Protein AF-A0A8J2KIB4-F1 (afdb_monomer_lite)

Radius of gyration: 15.39 Å; chains: 1; bounding box: 35×27×36 Å

Organism: NCBI:txid39272

Structure (mmCIF, N/CA/C/O backbone):
data_AF-A0A8J2KIB4-F1
#
_entry.id   AF-A0A8J2KIB4-F1
#
loop_
_atom_site.group_PDB
_atom_site.id
_atom_site.type_symbol
_atom_site.label_atom_id
_atom_site.label_alt_id
_atom_site.label_comp_id
_atom_site.label_asym_id
_atom_site.label_entity_id
_atom_site.label_seq_id
_atom_site.pdbx_PDB_ins_code
_atom_site.Cartn_x
_atom_site.Cartn_y
_atom_site.Cartn_z
_atom_site.occupancy
_atom_site.B_iso_or_equiv
_atom_site.auth_seq_id
_atom_site.auth_comp_id
_atom_site.auth_asym_id
_atom_site.auth_atom_id
_atom_site.pdbx_PDB_model_num
ATOM 1 N N . MET A 1 1 ? -12.901 -0.523 -6.571 1.00 72.00 1 MET A N 1
ATOM 2 C CA . MET A 1 1 ? -12.369 0.856 -6.624 1.00 72.00 1 MET A CA 1
ATOM 3 C C . MET A 1 1 ? -10.865 0.776 -6.437 1.00 72.00 1 MET A C 1
ATOM 5 O O . MET A 1 1 ? -10.421 -0.023 -5.616 1.00 72.00 1 MET A O 1
ATOM 9 N N . GLU A 1 2 ? -10.094 1.504 -7.237 1.00 82.19 2 GLU A N 1
ATOM 10 C CA . GLU A 1 2 ? -8.634 1.559 -7.098 1.00 82.19 2 GLU A CA 1
ATOM 11 C C . GLU A 1 2 ? -8.261 2.365 -5.839 1.00 82.19 2 GLU A C 1
ATOM 13 O O . GLU A 1 2 ? -8.840 3.435 -5.629 1.00 82.19 2 GLU A O 1
ATOM 18 N N . PRO A 1 3 ? -7.364 1.865 -4.968 1.00 85.44 3 PRO A N 1
ATOM 19 C CA . PRO A 1 3 ? -6.948 2.606 -3.783 1.00 85.44 3 PRO A CA 1
ATOM 20 C C . PRO A 1 3 ? -6.082 3.815 -4.142 1.00 85.44 3 PRO A C 1
ATOM 22 O O . PRO A 1 3 ? -5.166 3.718 -4.958 1.00 85.44 3 PRO A O 1
ATOM 25 N N .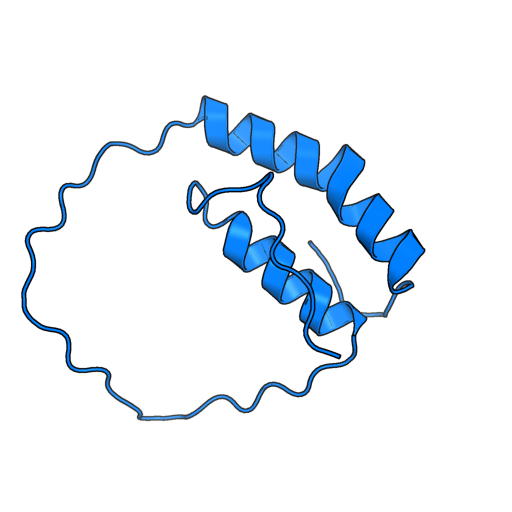 VAL A 1 4 ? -6.341 4.941 -3.477 1.00 87.00 4 VAL A N 1
ATOM 26 C CA . VAL A 1 4 ? -5.564 6.177 -3.643 1.00 87.00 4 VAL A CA 1
ATOM 27 C C . VAL A 1 4 ? -4.126 5.970 -3.155 1.00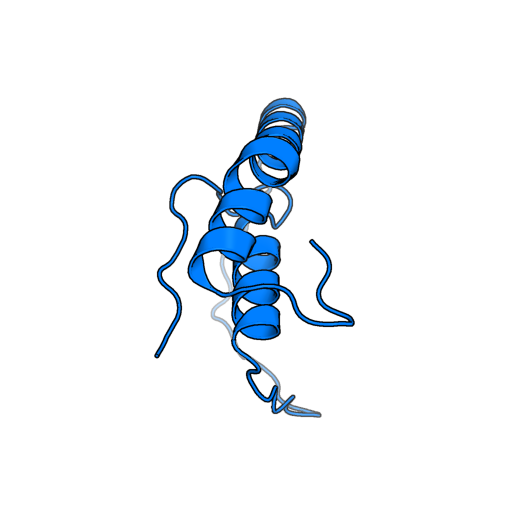 87.00 4 VAL A C 1
ATOM 29 O O . VAL A 1 4 ? -3.889 5.298 -2.149 1.00 87.00 4 VAL A O 1
ATOM 32 N N . PHE A 1 5 ? -3.165 6.548 -3.877 1.00 87.75 5 PHE A N 1
ATOM 33 C CA . PHE A 1 5 ? -1.757 6.532 -3.491 1.00 87.75 5 PHE A CA 1
ATOM 34 C C . PHE A 1 5 ? -1.527 7.373 -2.226 1.00 87.75 5 PHE A C 1
ATOM 36 O O . PHE A 1 5 ? -1.963 8.519 -2.154 1.00 87.75 5 PHE A O 1
ATOM 43 N N . ASP A 1 6 ? -0.829 6.814 -1.236 1.00 89.56 6 ASP A N 1
ATOM 44 C CA . ASP A 1 6 ? -0.514 7.524 0.006 1.00 89.56 6 ASP A CA 1
ATOM 45 C C . ASP A 1 6 ? 0.788 8.325 -0.149 1.00 89.56 6 ASP A C 1
ATOM 47 O O . ASP A 1 6 ? 1.889 7.774 -0.110 1.00 89.56 6 ASP A O 1
ATOM 51 N N . GLU A 1 7 ? 0.659 9.639 -0.340 1.00 90.75 7 GLU A N 1
ATOM 52 C CA . GLU A 1 7 ? 1.786 10.554 -0.577 1.00 90.75 7 GLU A CA 1
ATOM 53 C C . GLU A 1 7 ? 2.689 10.764 0.650 1.00 90.75 7 GLU A C 1
ATOM 55 O O . GLU A 1 7 ? 3.786 11.310 0.526 1.00 90.75 7 GLU A O 1
ATOM 60 N N . ARG A 1 8 ? 2.271 10.313 1.841 1.00 90.12 8 ARG A N 1
ATOM 61 C CA . ARG A 1 8 ? 3.046 10.469 3.084 1.00 90.12 8 ARG A CA 1
ATOM 62 C C . ARG A 1 8 ? 4.274 9.559 3.124 1.00 90.12 8 ARG A C 1
ATOM 64 O O . ARG A 1 8 ? 5.183 9.786 3.922 1.00 90.12 8 ARG A O 1
ATOM 71 N N . VAL A 1 9 ? 4.308 8.529 2.277 1.00 90.75 9 VAL A N 1
ATOM 72 C CA . VAL A 1 9 ? 5.398 7.552 2.187 1.00 90.75 9 VAL A CA 1
ATOM 73 C C . VAL A 1 9 ? 6.065 7.601 0.818 1.00 90.75 9 VAL A C 1
ATOM 75 O O . VAL A 1 9 ? 5.419 7.686 -0.223 1.00 90.75 9 VAL A O 1
ATOM 78 N N . THR A 1 10 ? 7.392 7.499 0.801 1.00 88.81 10 THR A N 1
ATOM 79 C CA . THR A 1 10 ? 8.170 7.526 -0.442 1.00 88.81 10 THR A CA 1
ATOM 80 C C . THR A 1 10 ? 8.629 6.120 -0.841 1.00 88.81 10 THR A C 1
ATOM 82 O O . THR A 1 10 ? 8.325 5.105 -0.205 1.00 88.81 10 THR A O 1
ATOM 85 N N . TRP A 1 11 ? 9.403 6.054 -1.926 1.00 84.62 11 TRP A N 1
ATOM 86 C CA . TRP A 1 11 ? 10.119 4.852 -2.352 1.00 84.62 11 TRP A CA 1
ATOM 87 C C . TRP A 1 11 ? 11.155 4.354 -1.325 1.00 84.62 11 TRP A C 1
ATOM 89 O O . TRP A 1 11 ? 11.597 3.201 -1.385 1.00 84.62 11 TRP A O 1
ATOM 99 N N . GLU A 1 12 ? 11.579 5.198 -0.386 1.00 84.56 12 GLU A N 1
ATOM 100 C CA . GLU A 1 12 ? 12.617 4.861 0.583 1.00 84.56 12 GLU A CA 1
ATOM 101 C C . GLU A 1 12 ? 12.158 3.712 1.487 1.00 84.56 12 GLU A C 1
ATOM 103 O O . GLU A 1 12 ? 11.036 3.673 1.993 1.00 84.56 12 GLU A O 1
ATOM 108 N N . GLY A 1 13 ? 13.016 2.699 1.625 1.00 82.50 13 GLY A N 1
ATOM 109 C CA . GLY A 1 13 ? 12.651 1.473 2.340 1.00 82.50 13 GLY A CA 1
ATOM 110 C C . GLY A 1 13 ? 11.542 0.651 1.667 1.00 82.50 13 GLY A C 1
ATOM 111 O O . GLY A 1 13 ? 11.074 -0.306 2.264 1.00 82.50 13 GLY A O 1
ATOM 112 N N . GLN A 1 14 ? 11.148 0.975 0.427 1.00 87.06 14 GLN A N 1
ATOM 113 C CA . GLN A 1 14 ? 10.000 0.376 -0.276 1.00 87.06 14 GLN A CA 1
ATOM 114 C C . GLN A 1 14 ? 8.653 0.619 0.433 1.00 87.06 14 GLN A C 1
ATOM 116 O O . GLN A 1 14 ? 7.682 -0.103 0.198 1.00 87.06 14 GLN A O 1
ATOM 121 N N . SER A 1 15 ? 8.591 1.652 1.277 1.00 89.38 15 SER A N 1
ATOM 122 C CA . SER A 1 15 ? 7.434 1.978 2.114 1.00 89.38 15 SER A CA 1
ATOM 123 C C . SER A 1 15 ? 6.160 2.201 1.302 1.00 89.38 15 SER A C 1
ATOM 125 O O . SER A 1 15 ? 5.112 1.654 1.648 1.00 89.38 15 SER A O 1
ATOM 127 N N . ASN A 1 16 ? 6.257 2.926 0.183 1.00 90.94 16 ASN A N 1
ATOM 128 C CA . ASN A 1 16 ? 5.128 3.167 -0.714 1.00 90.94 16 ASN A CA 1
ATOM 129 C C . ASN A 1 16 ? 4.514 1.875 -1.281 1.00 90.94 16 ASN A C 1
ATOM 131 O O . ASN A 1 16 ? 3.298 1.701 -1.251 1.00 90.94 16 ASN A O 1
ATOM 135 N N . LYS A 1 17 ? 5.344 0.931 -1.741 1.00 91.25 17 LYS A N 1
ATOM 136 C CA . LYS A 1 17 ? 4.880 -0.364 -2.261 1.00 91.25 17 LYS A CA 1
ATOM 137 C C . LYS A 1 17 ? 4.256 -1.228 -1.176 1.00 91.25 17 LYS A C 1
ATOM 139 O O . LYS A 1 17 ? 3.267 -1.900 -1.446 1.00 91.25 17 LYS A O 1
ATOM 144 N N . ARG A 1 18 ? 4.821 -1.211 0.033 1.00 92.75 18 ARG A N 1
ATOM 145 C CA . ARG A 1 18 ? 4.305 -1.969 1.180 1.00 92.75 18 ARG A CA 1
ATOM 146 C C . ARG A 1 18 ? 2.887 -1.528 1.542 1.00 92.75 18 ARG A C 1
ATOM 148 O O . ARG A 1 18 ? 1.997 -2.368 1.612 1.00 92.75 18 ARG A O 1
ATOM 155 N N . ILE A 1 19 ? 2.658 -0.220 1.689 1.00 94.38 19 ILE A N 1
ATOM 156 C CA . ILE A 1 19 ? 1.320 0.316 1.980 1.00 94.38 19 ILE A CA 1
ATOM 157 C C . ILE A 1 19 ? 0.346 0.044 0.835 1.00 94.38 19 ILE A C 1
ATOM 159 O O . ILE A 1 19 ? -0.762 -0.424 1.081 1.00 94.38 19 ILE A O 1
ATOM 163 N N . GLN A 1 20 ? 0.764 0.256 -0.415 1.00 93.19 20 GLN A N 1
ATOM 164 C CA . GLN A 1 20 ? -0.088 -0.025 -1.569 1.00 93.19 20 GLN A CA 1
ATOM 165 C C . GLN A 1 20 ? -0.519 -1.501 -1.612 1.00 93.19 20 GLN A C 1
ATOM 167 O O . GLN A 1 20 ? -1.699 -1.794 -1.800 1.00 93.19 20 GLN A O 1
ATOM 172 N N . ALA A 1 21 ? 0.411 -2.433 -1.384 1.00 93.00 21 ALA A N 1
ATOM 173 C CA . ALA A 1 21 ? 0.114 -3.862 -1.334 1.00 93.00 21 ALA A CA 1
ATOM 174 C C . ALA A 1 21 ? -0.833 -4.220 -0.178 1.00 93.00 21 ALA A C 1
ATOM 176 O O . ALA A 1 21 ? -1.772 -4.994 -0.370 1.00 93.00 21 ALA A O 1
ATOM 177 N N . TYR A 1 22 ? -0.627 -3.628 1.002 1.00 94.75 22 TYR A N 1
ATOM 178 C CA . TYR A 1 22 ? -1.507 -3.829 2.151 1.00 94.75 22 TYR A CA 1
ATOM 179 C C . TYR A 1 22 ? -2.940 -3.360 1.866 1.00 94.75 22 TYR A C 1
ATOM 181 O O . TYR A 1 22 ? -3.889 -4.104 2.113 1.00 94.75 22 TYR A O 1
ATOM 189 N N . THR A 1 23 ? -3.112 -2.179 1.267 1.00 95.06 23 THR A N 1
ATOM 190 C CA . THR A 1 23 ? -4.437 -1.667 0.892 1.00 95.06 23 THR A CA 1
ATOM 191 C C . THR A 1 23 ? -5.130 -2.570 -0.129 1.00 95.06 23 THR A C 1
ATOM 193 O O . THR A 1 23 ? -6.308 -2.887 0.028 1.00 95.06 23 THR A O 1
ATOM 196 N N . LEU A 1 24 ? -4.404 -3.049 -1.146 1.00 94.62 24 LEU A N 1
ATOM 197 C CA . LEU A 1 24 ? -4.937 -4.009 -2.122 1.00 94.62 24 LEU A CA 1
ATOM 198 C C . LEU A 1 24 ? -5.371 -5.325 -1.454 1.00 94.62 24 LEU A C 1
ATOM 200 O O . LEU A 1 24 ? -6.412 -5.882 -1.804 1.00 94.62 24 LEU A O 1
ATOM 204 N N . CYS A 1 25 ? -4.619 -5.797 -0.454 1.00 94.56 25 CYS A N 1
ATOM 205 C CA . CYS A 1 25 ? -4.991 -6.973 0.331 1.00 94.56 25 CYS A CA 1
ATOM 206 C C . CYS A 1 25 ? -6.316 -6.767 1.081 1.00 94.56 25 CYS A C 1
ATOM 208 O O . CYS A 1 25 ? -7.203 -7.627 0.994 1.00 94.56 25 CYS A O 1
ATOM 210 N N . LEU A 1 26 ? -6.466 -5.633 1.784 1.00 94.88 26 LEU A N 1
ATOM 211 C CA . LEU A 1 26 ? -7.689 -5.284 2.523 1.00 94.88 26 LEU A CA 1
ATOM 212 C C . LEU A 1 26 ? -8.909 -5.204 1.599 1.00 94.88 26 LEU A C 1
ATOM 214 O O . LEU A 1 26 ? -9.975 -5.703 1.943 1.00 94.88 26 LEU A O 1
ATOM 218 N N . LEU A 1 27 ? -8.723 -4.659 0.396 1.00 94.19 27 LEU A N 1
ATOM 219 C CA . LEU A 1 27 ? -9.755 -4.540 -0.636 1.00 94.19 27 LEU A CA 1
ATOM 220 C C . LEU A 1 27 ? -10.081 -5.854 -1.366 1.00 94.19 27 LEU A C 1
ATOM 222 O O . LEU A 1 27 ? -10.897 -5.847 -2.285 1.00 94.19 27 LEU A O 1
ATOM 226 N N . ASN A 1 28 ? -9.466 -6.972 -0.973 1.00 93.69 28 ASN A N 1
ATOM 227 C CA . ASN A 1 28 ? -9.657 -8.278 -1.600 1.00 93.69 28 ASN A CA 1
ATOM 228 C C . ASN A 1 28 ? -9.345 -8.305 -3.105 1.00 93.69 28 ASN A C 1
ATOM 230 O O . ASN A 1 28 ? -10.094 -8.877 -3.891 1.00 93.69 28 ASN A O 1
ATOM 234 N N . TYR A 1 29 ? -8.229 -7.689 -3.504 1.00 93.00 29 TYR A N 1
ATOM 235 C CA . TYR A 1 29 ? -7.746 -7.795 -4.879 1.00 93.00 29 TYR A CA 1
ATOM 236 C C . TYR A 1 29 ? -7.175 -9.182 -5.184 1.00 93.00 29 TYR A C 1
ATOM 238 O O . TYR A 1 29 ? -6.385 -9.730 -4.410 1.00 93.00 29 TYR A O 1
ATOM 246 N N . ASP A 1 30 ? -7.511 -9.687 -6.370 1.00 89.69 30 ASP A N 1
ATOM 247 C CA . ASP A 1 30 ? -6.880 -10.861 -6.961 1.00 89.69 30 ASP A CA 1
ATOM 248 C C . ASP A 1 30 ? -5.587 -10.468 -7.681 1.00 89.69 30 ASP A C 1
ATOM 250 O O . ASP A 1 30 ? -5.568 -9.620 -8.579 1.00 89.69 30 ASP A O 1
ATOM 254 N N . PHE A 1 31 ? -4.483 -11.108 -7.299 1.00 87.19 31 PHE A N 1
ATOM 255 C CA . PHE A 1 31 ? -3.180 -10.882 -7.916 1.00 87.19 31 PHE A CA 1
ATOM 256 C C . PHE A 1 31 ? -2.904 -11.931 -8.993 1.00 87.19 31 PHE A C 1
ATOM 258 O O . PHE A 1 31 ? -2.561 -13.077 -8.703 1.00 87.19 31 PHE A O 1
ATOM 265 N N . PHE A 1 32 ? -2.972 -11.517 -10.255 1.00 88.62 32 PHE A N 1
ATOM 266 C CA . PHE A 1 32 ? -2.567 -12.347 -11.387 1.00 88.62 32 PHE A CA 1
ATOM 267 C C . PHE A 1 32 ? -1.075 -12.153 -11.672 1.00 88.62 32 PHE A C 1
ATOM 269 O O . PHE A 1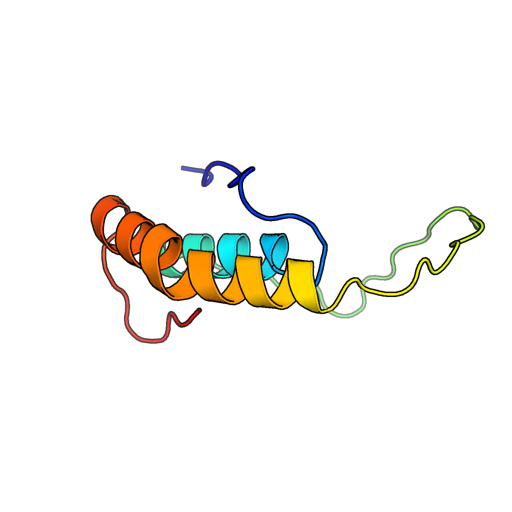 32 ? -0.664 -11.222 -12.365 1.00 88.62 32 PHE A O 1
ATOM 276 N N . ILE A 1 33 ? -0.239 -13.029 -11.111 1.00 85.19 33 ILE A N 1
ATOM 277 C CA . ILE A 1 33 ? 1.216 -12.963 -11.294 1.00 85.19 33 ILE A CA 1
ATOM 278 C C . ILE A 1 33 ? 1.604 -13.653 -12.604 1.00 85.19 33 ILE A C 1
ATOM 280 O O . ILE A 1 33 ? 1.517 -14.875 -12.744 1.00 85.19 33 ILE A O 1
ATOM 284 N N . LEU A 1 34 ? 2.092 -12.861 -13.557 1.00 88.06 34 LEU A N 1
ATOM 285 C CA . LEU A 1 34 ? 2.654 -13.355 -14.811 1.00 88.06 34 LEU A CA 1
ATOM 286 C C . LEU A 1 34 ? 3.967 -14.105 -14.553 1.00 88.06 34 LEU A C 1
ATOM 288 O O . LEU A 1 34 ? 4.915 -13.568 -13.978 1.00 88.06 34 LEU A O 1
ATOM 292 N N . ARG A 1 35 ? 4.047 -15.351 -15.025 1.00 84.50 35 ARG A N 1
ATOM 293 C CA . ARG A 1 35 ? 5.266 -16.169 -14.976 1.00 84.50 35 ARG A CA 1
ATOM 294 C C . ARG A 1 35 ? 5.993 -16.080 -16.322 1.00 84.50 35 ARG A C 1
ATOM 296 O O . ARG A 1 35 ? 5.355 -16.200 -17.360 1.00 84.50 35 ARG A O 1
ATOM 303 N N . LYS A 1 36 ? 7.326 -15.942 -16.302 1.00 85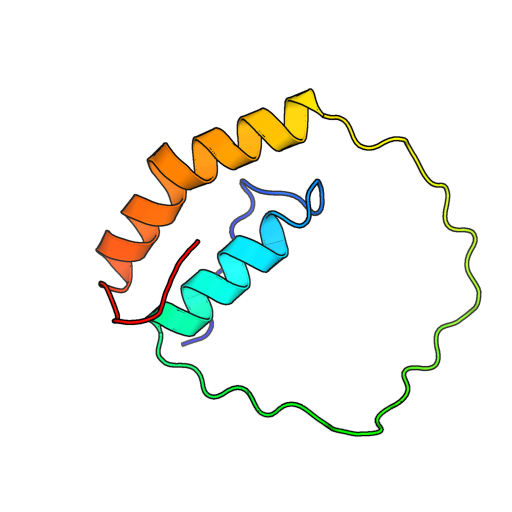.19 36 LYS A N 1
ATOM 304 C CA . LYS A 1 36 ? 8.207 -15.855 -17.494 1.00 85.19 36 LYS A CA 1
ATOM 305 C C . LYS A 1 36 ? 8.036 -14.595 -18.366 1.00 85.19 36 LYS A C 1
ATOM 307 O O . LYS A 1 36 ? 8.414 -14.609 -19.532 1.00 85.19 36 LYS A O 1
ATOM 312 N N . ALA A 1 37 ? 7.517 -13.500 -17.812 1.00 84.75 37 ALA A N 1
ATOM 313 C CA . ALA A 1 37 ? 7.590 -12.193 -18.465 1.00 84.75 37 ALA A CA 1
ATOM 314 C C . ALA A 1 37 ? 8.985 -11.569 -18.262 1.00 84.75 37 ALA A C 1
ATOM 316 O O . ALA A 1 37 ? 9.569 -11.706 -17.186 1.00 84.75 37 ALA A O 1
ATOM 317 N N . PHE A 1 38 ? 9.510 -10.867 -19.268 1.00 84.12 38 PHE A N 1
ATOM 318 C CA . PHE A 1 38 ? 10.724 -10.057 -19.147 1.00 84.12 38 PHE A CA 1
ATOM 319 C C . PHE A 1 38 ? 10.422 -8.609 -19.535 1.00 84.12 38 PHE A C 1
ATOM 321 O O . PHE A 1 38 ? 9.723 -8.348 -20.512 1.00 84.12 38 PHE A O 1
ATOM 328 N N . LEU A 1 39 ? 10.937 -7.666 -18.745 1.00 84.88 39 LEU A N 1
ATOM 329 C CA . LEU A 1 39 ? 10.777 -6.236 -18.987 1.00 84.88 39 LEU A CA 1
ATOM 330 C C . LEU A 1 39 ? 12.076 -5.693 -19.593 1.00 84.88 39 LEU A C 1
ATOM 332 O O . LEU A 1 39 ? 13.120 -5.701 -18.935 1.00 84.88 39 LEU A O 1
ATOM 336 N N . VAL A 1 40 ? 12.029 -5.219 -20.839 1.00 88.94 40 VAL A N 1
ATOM 337 C CA . VAL A 1 40 ? 13.171 -4.533 -21.460 1.00 88.94 40 VAL A CA 1
ATOM 338 C C . VAL A 1 40 ? 13.097 -3.057 -21.090 1.00 88.94 40 VAL A C 1
ATOM 340 O O . VAL A 1 40 ? 12.099 -2.392 -21.355 1.00 88.94 40 VAL A O 1
ATOM 343 N N . HIS A 1 41 ? 14.151 -2.541 -20.465 1.00 85.56 41 HIS A N 1
ATOM 344 C CA . HIS A 1 41 ? 14.274 -1.132 -20.107 1.00 85.56 41 HIS A CA 1
ATOM 345 C C . HIS A 1 41 ? 15.460 -0.520 -20.850 1.00 85.56 41 HIS A C 1
ATOM 347 O O . HIS A 1 41 ? 16.477 -1.182 -21.067 1.00 85.56 41 HIS A O 1
ATOM 353 N N . ARG A 1 42 ? 15.341 0.755 -21.239 1.00 89.38 42 ARG A N 1
ATOM 354 C CA . ARG A 1 42 ? 16.472 1.505 -21.792 1.00 89.38 42 ARG A CA 1
ATOM 355 C C . ARG A 1 42 ? 17.567 1.598 -20.716 1.00 89.38 42 ARG A C 1
ATOM 357 O O . ARG A 1 42 ? 17.232 1.919 -19.572 1.00 89.38 42 ARG A O 1
ATOM 364 N N . PRO A 1 43 ? 18.845 1.337 -21.044 1.00 83.56 43 PRO A N 1
ATOM 365 C CA . PRO A 1 43 ? 19.926 1.480 -20.078 1.00 83.56 43 PRO A CA 1
ATOM 366 C C . PRO A 1 43 ? 19.986 2.928 -19.578 1.00 83.56 43 PRO A C 1
ATOM 368 O O . PRO A 1 43 ? 20.049 3.868 -20.370 1.00 83.56 43 PRO A O 1
ATOM 371 N N . GLY A 1 44 ? 19.933 3.096 -18.259 1.00 82.31 44 GLY A N 1
ATOM 372 C CA . GLY A 1 44 ? 20.051 4.379 -17.572 1.00 82.31 44 GLY A CA 1
ATOM 373 C C . GLY A 1 44 ? 21.061 4.279 -16.433 1.00 82.31 44 GLY A C 1
ATOM 374 O O . GLY A 1 44 ? 21.207 3.223 -15.816 1.00 82.31 44 GLY A O 1
ATOM 375 N N . ILE A 1 45 ? 21.768 5.374 -16.150 1.00 80.81 45 ILE A N 1
ATOM 376 C CA . ILE A 1 45 ? 22.691 5.452 -15.013 1.00 80.81 45 ILE A CA 1
ATOM 377 C C . ILE A 1 45 ? 21.864 5.554 -13.733 1.00 80.81 45 ILE A C 1
ATOM 379 O O . ILE A 1 45 ? 21.158 6.534 -13.502 1.00 80.81 45 ILE A O 1
ATOM 383 N N . LYS A 1 46 ? 21.951 4.525 -12.889 1.00 72.12 46 LYS A N 1
ATOM 384 C CA . LYS A 1 46 ? 21.304 4.508 -11.578 1.00 72.12 46 LYS A CA 1
ATOM 385 C C . LYS A 1 46 ? 22.302 5.011 -10.541 1.00 72.12 46 LYS A C 1
ATOM 387 O O . LYS A 1 46 ? 23.164 4.259 -10.094 1.00 72.12 46 LYS A O 1
ATOM 392 N N . VAL A 1 47 ? 22.197 6.283 -10.169 1.00 77.12 47 VAL A N 1
ATOM 393 C CA . VAL A 1 47 ? 22.989 6.830 -9.062 1.00 77.12 47 VAL A CA 1
ATOM 394 C C . VAL A 1 47 ? 22.400 6.287 -7.763 1.00 77.12 47 VAL A C 1
ATOM 396 O O . VAL A 1 47 ? 21.278 6.619 -7.388 1.00 77.12 47 VAL A O 1
ATOM 399 N N . GLN A 1 48 ? 23.131 5.393 -7.101 1.00 67.81 48 GLN A N 1
ATOM 400 C CA . GLN A 1 48 ? 22.765 4.889 -5.780 1.00 67.81 48 GLN A CA 1
ATOM 401 C C . GLN A 1 48 ? 23.117 5.968 -4.753 1.00 67.81 48 GLN A C 1
ATOM 403 O O . GLN A 1 48 ? 24.224 5.994 -4.221 1.00 67.81 48 GLN A O 1
ATOM 408 N N . THR A 1 49 ? 22.192 6.886 -4.485 1.00 68.25 49 THR A N 1
ATOM 409 C CA . THR A 1 49 ? 22.271 7.700 -3.272 1.00 68.25 49 THR A CA 1
ATOM 410 C C . THR A 1 49 ? 21.986 6.782 -2.082 1.00 68.25 49 THR A C 1
ATOM 412 O O . THR A 1 49 ? 21.070 5.956 -2.117 1.00 68.25 49 THR A O 1
ATOM 415 N N . GLY A 1 50 ? 22.833 6.834 -1.050 1.00 68.31 50 GLY A N 1
ATOM 416 C CA . GLY A 1 50 ? 22.678 5.980 0.128 1.00 68.31 50 GLY A CA 1
ATOM 417 C C . GLY A 1 50 ? 21.277 6.122 0.729 1.00 68.31 50 GLY A C 1
ATOM 418 O O . GLY A 1 50 ? 20.743 7.226 0.815 1.00 68.31 50 GLY A O 1
ATOM 419 N N . ARG A 1 51 ? 20.663 5.006 1.145 1.00 71.75 51 ARG A N 1
ATOM 420 C CA . ARG A 1 51 ? 19.354 5.048 1.814 1.00 71.75 51 ARG A CA 1
ATOM 421 C C . ARG A 1 51 ? 19.481 5.805 3.128 1.00 71.75 51 ARG A C 1
ATOM 423 O O . ARG A 1 51 ? 20.253 5.399 4.000 1.00 71.75 51 ARG A O 1
ATOM 430 N N . ASN A 1 52 ? 18.682 6.852 3.291 1.00 83.00 52 ASN A N 1
ATOM 431 C CA . ASN A 1 52 ? 18.630 7.574 4.547 1.00 83.00 52 ASN A CA 1
ATOM 432 C C . ASN A 1 52 ? 17.872 6.747 5.600 1.00 83.00 52 ASN A C 1
ATOM 434 O O . ASN A 1 52 ? 16.644 6.668 5.591 1.00 83.00 52 ASN A O 1
ATOM 438 N N . LYS A 1 53 ? 18.618 6.092 6.497 1.00 85.75 53 LYS A N 1
ATOM 439 C CA . LYS A 1 53 ? 18.058 5.200 7.525 1.00 85.75 53 LYS A CA 1
ATOM 440 C C . LYS A 1 53 ? 17.087 5.918 8.465 1.00 85.75 53 LYS A C 1
ATOM 442 O O . LYS A 1 53 ? 16.130 5.296 8.913 1.00 85.75 53 LYS A O 1
ATOM 447 N N . THR A 1 54 ? 17.310 7.203 8.753 1.00 88.75 54 THR A N 1
ATOM 448 C CA . THR A 1 54 ? 16.436 7.970 9.657 1.00 88.75 54 THR A CA 1
ATOM 449 C C . THR A 1 54 ? 15.078 8.237 9.017 1.00 88.75 54 THR A C 1
ATOM 451 O O . THR A 1 54 ? 14.055 8.060 9.675 1.00 88.75 54 THR A O 1
ATOM 454 N N . THR A 1 55 ? 15.054 8.569 7.723 1.00 88.38 55 THR A N 1
ATOM 455 C CA . THR A 1 55 ? 13.813 8.735 6.956 1.00 88.38 55 THR A CA 1
ATOM 456 C C . THR A 1 55 ? 13.003 7.442 6.922 1.00 88.38 55 THR A C 1
ATOM 458 O O . THR A 1 55 ? 11.808 7.466 7.203 1.00 88.38 55 THR A O 1
ATOM 461 N N . VAL A 1 56 ? 13.655 6.304 6.653 1.00 90.06 56 VAL A N 1
ATOM 462 C CA . VAL A 1 56 ? 12.985 4.992 6.625 1.00 90.06 56 VAL A CA 1
ATOM 463 C C . VAL A 1 56 ? 12.379 4.652 7.988 1.00 90.06 56 VAL A C 1
ATOM 465 O O . VAL A 1 56 ? 11.211 4.290 8.054 1.00 90.06 56 VAL A O 1
ATOM 468 N N . ALA A 1 57 ? 13.128 4.844 9.077 1.00 92.44 57 ALA A N 1
ATOM 469 C CA . ALA A 1 57 ? 12.631 4.569 10.425 1.00 92.44 57 ALA A CA 1
ATOM 470 C C . ALA A 1 57 ? 11.424 5.447 10.800 1.00 92.44 57 ALA A C 1
ATOM 472 O O . ALA A 1 57 ? 10.478 4.968 11.426 1.00 92.44 57 ALA A O 1
ATOM 473 N N . LYS A 1 58 ? 11.430 6.722 10.390 1.00 93.19 58 LYS A N 1
ATOM 474 C CA . LYS A 1 58 ? 10.290 7.624 10.588 1.00 93.19 58 LYS A CA 1
ATOM 475 C C . LYS A 1 58 ? 9.058 7.139 9.818 1.00 93.19 58 LYS A C 1
ATOM 477 O O . LYS A 1 58 ? 7.981 7.058 10.395 1.00 93.19 58 LYS A O 1
ATOM 482 N N . MET A 1 59 ? 9.231 6.742 8.556 1.00 93.19 59 MET A N 1
ATOM 483 C CA . MET A 1 59 ? 8.141 6.181 7.750 1.00 93.19 59 MET A CA 1
ATOM 484 C C . MET A 1 59 ? 7.595 4.885 8.346 1.00 93.19 59 MET A C 1
ATOM 486 O O . MET A 1 59 ? 6.384 4.721 8.405 1.00 93.19 59 MET A O 1
ATOM 490 N N . ASP A 1 60 ? 8.452 3.983 8.828 1.00 92.94 60 ASP A N 1
ATOM 491 C CA . ASP A 1 60 ? 8.018 2.753 9.501 1.00 92.94 60 ASP A CA 1
ATOM 492 C C . ASP A 1 60 ? 7.169 3.061 10.745 1.00 92.94 60 ASP A C 1
ATOM 494 O O . ASP A 1 60 ? 6.138 2.424 10.980 1.00 92.94 60 ASP A O 1
ATOM 498 N N . GLN A 1 61 ? 7.565 4.076 11.519 1.00 94.62 61 GLN A N 1
ATOM 499 C CA . GLN A 1 61 ? 6.799 4.535 12.672 1.00 94.62 61 GLN A CA 1
ATOM 500 C C . GLN A 1 61 ? 5.431 5.102 12.264 1.00 94.62 61 GLN A C 1
ATOM 502 O O . GLN A 1 61 ? 4.422 4.735 12.870 1.00 94.62 61 GLN A O 1
ATOM 507 N N . ASP A 1 62 ? 5.389 5.981 11.263 1.00 94.12 62 ASP A N 1
ATOM 508 C CA . ASP A 1 62 ? 4.149 6.604 10.787 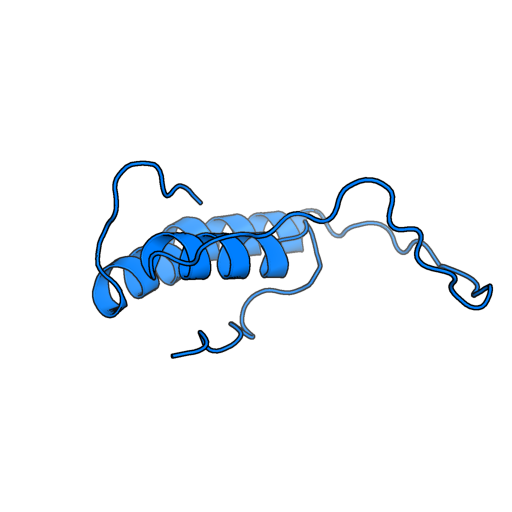1.00 94.12 62 ASP A CA 1
ATOM 509 C C . ASP A 1 62 ? 3.204 5.554 10.184 1.00 94.12 62 ASP A C 1
ATOM 511 O O . ASP A 1 62 ? 1.997 5.567 10.438 1.00 94.12 62 ASP A O 1
ATOM 515 N N . ILE A 1 63 ? 3.759 4.570 9.473 1.00 94.56 63 ILE A N 1
ATOM 516 C CA . ILE A 1 63 ? 3.018 3.436 8.925 1.00 94.56 63 ILE A CA 1
ATOM 517 C C . ILE A 1 63 ? 2.332 2.637 10.029 1.00 94.56 63 ILE A C 1
ATOM 519 O O . ILE A 1 63 ? 1.132 2.374 9.943 1.00 94.56 63 ILE A O 1
ATOM 523 N N . GLY A 1 64 ? 3.073 2.271 11.075 1.00 93.19 64 GLY A N 1
ATOM 524 C CA . GLY A 1 64 ? 2.529 1.473 12.170 1.00 93.19 64 GLY A CA 1
ATOM 525 C C . GLY A 1 64 ? 1.521 2.232 13.032 1.00 93.19 64 GLY A C 1
ATOM 526 O O . GLY A 1 64 ? 0.540 1.644 13.486 1.00 93.19 64 GLY A O 1
ATOM 527 N N . LYS A 1 65 ? 1.753 3.530 13.269 1.00 95.38 65 LYS A N 1
ATOM 528 C CA . LYS A 1 65 ? 0.966 4.325 14.226 1.00 95.38 65 LYS A CA 1
ATOM 529 C C . LYS A 1 65 ? -0.228 5.047 13.612 1.00 95.38 65 LYS A C 1
ATOM 531 O O . LYS A 1 65 ? -1.192 5.288 14.330 1.00 95.38 65 LYS A O 1
ATOM 536 N N . ILE A 1 66 ? -0.153 5.417 12.336 1.00 94.88 66 ILE A N 1
ATOM 537 C CA . ILE A 1 66 ? -1.123 6.318 11.701 1.00 94.88 66 ILE A CA 1
ATOM 538 C C . ILE A 1 66 ? -1.739 5.640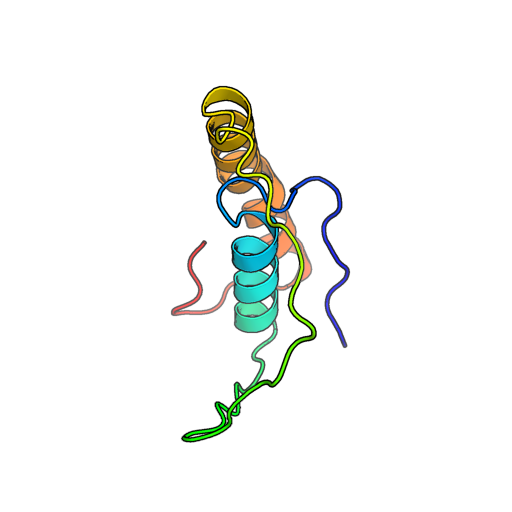 10.479 1.00 94.88 66 ILE A C 1
ATOM 540 O O . ILE A 1 66 ? -2.938 5.371 10.460 1.00 94.88 66 ILE A O 1
ATOM 544 N N . ILE A 1 67 ? -0.915 5.277 9.495 1.00 94.94 67 ILE A N 1
ATOM 545 C CA . ILE A 1 67 ? -1.404 4.871 8.170 1.00 94.94 67 ILE A CA 1
ATOM 546 C C . ILE A 1 67 ? -2.141 3.529 8.226 1.00 94.94 67 ILE A C 1
ATOM 548 O O . ILE A 1 67 ? -3.269 3.414 7.753 1.00 94.94 67 ILE A O 1
ATOM 552 N N . ALA A 1 68 ? -1.537 2.492 8.813 1.00 94.31 68 ALA A N 1
ATOM 553 C CA . ALA A 1 68 ? -2.159 1.170 8.862 1.00 94.31 68 ALA A CA 1
ATOM 554 C C . ALA A 1 68 ? -3.471 1.152 9.680 1.00 94.31 68 ALA A C 1
ATOM 556 O O . ALA A 1 68 ? -4.429 0.517 9.228 1.00 94.31 68 ALA A O 1
ATOM 557 N N . PRO A 1 69 ? -3.567 1.840 10.839 1.00 95.44 69 PRO A N 1
ATOM 558 C CA . PRO A 1 69 ? -4.837 2.033 11.539 1.00 95.44 69 PRO A CA 1
ATOM 559 C C . PRO A 1 69 ? -5.900 2.772 10.716 1.00 95.44 69 PRO A C 1
ATOM 561 O O . PRO A 1 69 ? -7.035 2.304 10.658 1.00 95.44 69 PRO A O 1
ATOM 564 N N . GLU A 1 70 ? -5.552 3.871 10.040 1.00 95.38 70 GLU A N 1
ATOM 565 C CA . GLU A 1 70 ? -6.484 4.608 9.172 1.00 95.38 70 GLU A CA 1
ATOM 566 C C . GLU A 1 70 ? -7.020 3.730 8.037 1.00 95.38 70 GLU A C 1
ATOM 568 O O . GLU A 1 70 ? -8.226 3.674 7.801 1.00 95.38 70 GLU A O 1
ATOM 573 N N . LEU A 1 71 ? -6.147 2.966 7.377 1.00 94.62 71 LEU A N 1
ATOM 574 C CA . LEU A 1 71 ? -6.552 2.039 6.319 1.00 94.62 71 LEU A CA 1
ATOM 575 C C . LEU A 1 71 ? -7.490 0.945 6.839 1.00 94.62 71 LEU A C 1
ATOM 577 O O . LEU A 1 71 ? -8.423 0.564 6.134 1.00 94.62 71 LEU A O 1
ATOM 581 N N . ARG A 1 72 ? -7.293 0.469 8.076 1.00 94.62 72 ARG A N 1
ATOM 582 C CA . ARG A 1 72 ? -8.219 -0.479 8.718 1.00 94.62 72 ARG A CA 1
ATOM 583 C C . ARG A 1 72 ? -9.571 0.143 9.043 1.00 94.62 72 ARG A C 1
ATOM 585 O O . ARG A 1 72 ? -10.573 -0.562 8.995 1.00 94.62 72 ARG A O 1
ATOM 592 N N . LEU A 1 73 ? -9.607 1.430 9.381 1.00 94.81 73 LEU A N 1
ATOM 593 C CA . LEU A 1 73 ? -10.860 2.150 9.617 1.00 94.81 73 LEU A CA 1
ATOM 594 C C . LEU A 1 73 ? -11.648 2.332 8.316 1.00 94.81 73 LEU A C 1
ATOM 596 O O . LEU A 1 73 ? -12.861 2.155 8.314 1.00 94.81 73 LEU A O 1
ATOM 600 N N . ILE A 1 74 ? -10.964 2.649 7.215 1.00 93.25 74 ILE A N 1
ATOM 601 C CA . ILE A 1 74 ? -11.603 2.931 5.922 1.00 93.25 74 ILE A CA 1
ATOM 602 C C . ILE A 1 74 ? -12.022 1.640 5.205 1.00 93.25 74 ILE A C 1
ATOM 604 O O . ILE A 1 74 ? -13.130 1.558 4.680 1.00 93.25 74 ILE A O 1
ATOM 608 N N . TYR A 1 75 ? -11.146 0.632 5.173 1.00 93.44 75 TYR A N 1
ATOM 609 C CA . TYR A 1 75 ? -11.334 -0.583 4.367 1.00 93.44 75 TYR A CA 1
ATOM 610 C C . TYR A 1 75 ? -11.660 -1.835 5.191 1.00 93.44 75 TYR A C 1
ATOM 612 O O . TYR A 1 75 ? -11.892 -2.903 4.627 1.00 93.44 75 TYR A O 1
ATOM 620 N N . GLY A 1 76 ? -11.690 -1.723 6.518 1.00 93.19 76 GLY A N 1
ATOM 621 C CA . GLY A 1 76 ? -11.883 -2.852 7.420 1.00 93.19 76 GLY A CA 1
ATOM 622 C C . GLY A 1 76 ? -10.607 -3.665 7.650 1.00 93.19 76 GLY A C 1
ATOM 623 O O . GLY A 1 76 ? -9.491 -3.261 7.325 1.00 93.19 76 GLY A O 1
ATOM 624 N N . SER A 1 77 ? -10.766 -4.839 8.259 1.00 93.94 77 SER A N 1
ATOM 625 C CA . SER A 1 77 ? -9.670 -5.772 8.538 1.00 93.94 77 SER A CA 1
ATOM 626 C C . SER A 1 77 ? -9.948 -7.114 7.879 1.00 93.94 77 SER A C 1
ATOM 628 O O . SER A 1 77 ? -11.083 -7.588 7.883 1.00 93.94 77 SER A O 1
ATOM 630 N N . ARG A 1 78 ? -8.904 -7.747 7.342 1.00 93.62 78 ARG A N 1
ATOM 631 C CA . ARG A 1 78 ? -9.003 -9.038 6.657 1.00 93.62 78 ARG A CA 1
ATOM 632 C C . ARG A 1 78 ? -7.909 -9.987 7.134 1.00 93.62 78 ARG A C 1
ATOM 634 O O . ARG A 1 78 ? -6.752 -9.593 7.277 1.00 93.62 78 ARG A O 1
ATOM 641 N N . HIS A 1 79 ? -8.281 -11.244 7.367 1.00 93.75 79 HIS A N 1
ATOM 642 C CA . HIS A 1 79 ? -7.339 -12.285 7.768 1.00 93.75 79 HIS A CA 1
ATOM 643 C C . HIS A 1 79 ? -6.242 -12.469 6.707 1.00 93.75 79 HIS A C 1
ATOM 645 O O . HIS A 1 79 ? -6.536 -12.548 5.516 1.00 93.75 79 HIS A O 1
ATOM 651 N N . GLY A 1 80 ? -4.983 -12.519 7.147 1.00 90.06 80 GLY A N 1
ATOM 652 C CA . GLY A 1 80 ? -3.815 -12.645 6.271 1.00 90.06 80 GLY A CA 1
ATOM 653 C C . GLY A 1 80 ? -3.258 -11.325 5.723 1.00 90.06 80 GLY A C 1
ATOM 654 O O . GLY A 1 80 ? -2.162 -11.337 5.170 1.00 90.06 80 GLY A O 1
ATOM 655 N N . CYS A 1 81 ? -3.939 -10.187 5.911 1.00 93.56 81 CYS A N 1
ATOM 656 C CA . CYS A 1 81 ? -3.400 -8.880 5.530 1.00 93.56 81 CYS A CA 1
ATOM 657 C C . CYS A 1 81 ? -2.564 -8.279 6.665 1.00 93.56 81 CYS A C 1
ATOM 659 O O . CYS A 1 81 ? -3.083 -7.960 7.737 1.00 93.56 81 CYS A O 1
ATOM 661 N N . ILE A 1 82 ? -1.266 -8.105 6.414 1.00 90.25 82 ILE A N 1
ATOM 662 C CA . ILE A 1 82 ? -0.277 -7.596 7.372 1.00 90.25 82 ILE A CA 1
ATOM 663 C C . ILE A 1 82 ? 0.547 -6.507 6.675 1.00 90.25 82 ILE A C 1
ATOM 665 O O . ILE A 1 82 ? 0.813 -6.612 5.477 1.00 90.25 82 ILE A O 1
ATOM 669 N N . VAL A 1 83 ? 0.889 -5.458 7.427 1.00 87.00 83 VAL A N 1
ATOM 670 C CA . VAL A 1 83 ? 1.795 -4.377 7.003 1.00 87.00 83 VAL A CA 1
ATOM 671 C C . VAL A 1 83 ? 3.242 -4.781 7.211 1.00 87.00 83 VAL A C 1
ATOM 673 O O . VAL A 1 83 ? 3.542 -5.295 8.311 1.00 87.00 83 VAL A O 1
#

pLDDT: mean 88.69, std 6.71, range [67.81, 95.44]

Secondary structure (DSSP, 8-state):
-PPPP-TTS-SGGGHHHHHHHHHHHHTT------SS------------PPP-HHHHHHHHHHIIIIIHHHHHHHH---TT---

Sequence (83 aa):
MEPVFDERVTWEGQSNKRIQAYTLCLLNYDFFILRKAFLVHRPGIKVQTGRNKTTVAKMDQDIGKIIAPELRLIYGSRHGCIV

Foldseek 3Di:
DQDDQDPVDDPQVPLRVLLNVLLCVLQVDDDDDDDPDDDDDDDDDDDPDDRDPVNVVVSVVCCVPPRVVVSCVVRNDDPPRDD